Protein AF-A0A2A9N8W6-F1 (afdb_monomer)

Secondary structure (DSSP, 8-state):
--PPPPP---HHHHHHHHHHHHHHHHH-GGG--SHHHHHHHHHTT--SHHHHHHHHHHHHHHHS-HHHHHHHHHHHHHS-TTHHHHHHHHHHH---TTS-HHHHHHHHHHHHHHHHHHHHHHHHHH-

Sequence (127 aa):
MVTLPFYNGSMATCEAFINACQIYMVAKPAEFHDITTKVMWVLSYMQTGMAQQFCDHFLTTTKSDPIKILYKNIYQAFGDPNKQATTILELTTMKQGTKTAEEHVQVFKQAYSMEDQDTKRLWVSMN

pLDDT: mean 83.88, std 12.16, range [48.53, 95.69]

Foldseek 3Di:
DDDDAADQPDPVCVVVLVVVLVVVCVVCVVQDPDPVSSVVVSLVSQCHHPSNVVSVVVCVVVVDDVVLVVVVVCCVVPNDPCLPVVLVVCLVPDDCPPPDPVVSVVVNVVSVVCVVPVVVVNVVSND

Solvent-accessible surface area (backbone atoms only — not comparable to full-atom values): 7468 Å² total; per-residue (Å²): 132,93,72,83,75,73,42,41,61,52,76,94,48,44,66,62,51,54,52,51,53,52,52,51,49,69,77,40,53,91,80,46,88,47,68,64,58,49,50,56,54,57,51,68,35,23,76,35,69,59,24,25,56,50,41,56,50,49,51,58,56,67,69,48,52,67,66,52,52,49,53,52,51,49,42,71,76,72,42,72,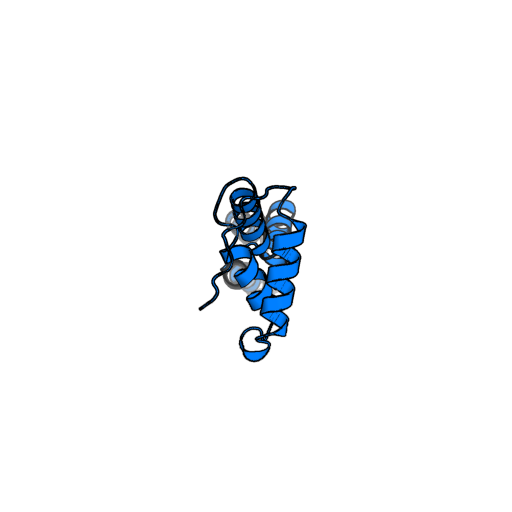93,52,52,63,63,50,52,52,49,53,62,72,67,61,71,59,83,92,51,53,72,67,58,39,53,50,53,54,51,49,60,62,51,52,58,60,55,51,54,50,51,51,50,64,64,72,108

Organism: NCBI:txid703135

Mean predicted aligned error: 12.51 Å

Structure (mmCIF, N/CA/C/O backbone):
data_AF-A0A2A9N8W6-F1
#
_entry.id   AF-A0A2A9N8W6-F1
#
loop_
_atom_site.group_PDB
_atom_site.id
_atom_site.type_symbol
_atom_site.label_atom_id
_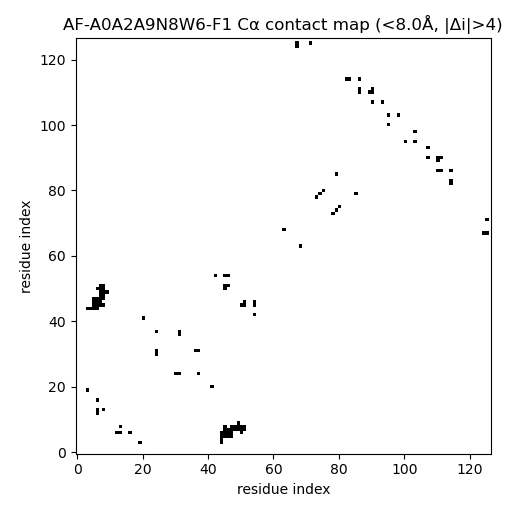atom_site.label_alt_id
_atom_site.label_comp_id
_atom_site.label_asym_id
_atom_site.label_entity_id
_atom_site.label_seq_id
_atom_site.pdbx_PDB_ins_code
_atom_site.Cartn_x
_atom_site.Cartn_y
_atom_site.Cartn_z
_atom_site.occupancy
_atom_site.B_iso_or_equiv
_atom_site.auth_seq_id
_atom_site.auth_comp_id
_atom_site.auth_asym_id
_atom_site.auth_atom_id
_atom_site.pdbx_PDB_model_num
ATOM 1 N N . MET A 1 1 ? 19.887 -11.341 -21.390 1.00 48.81 1 MET A N 1
ATOM 2 C CA . MET A 1 1 ? 18.546 -10.862 -20.991 1.00 48.81 1 MET A CA 1
ATOM 3 C C . MET A 1 1 ? 18.438 -9.406 -21.401 1.00 48.81 1 MET A C 1
ATOM 5 O O . MET A 1 1 ? 19.368 -8.668 -21.113 1.00 48.81 1 MET A O 1
ATOM 9 N N . VAL A 1 2 ? 17.380 -9.003 -22.107 1.00 53.94 2 VAL A N 1
ATOM 10 C CA . VAL A 1 2 ? 17.138 -7.579 -22.391 1.00 53.94 2 VAL A CA 1
ATOM 11 C C . VAL A 1 2 ? 16.521 -6.981 -21.134 1.00 53.94 2 VAL A C 1
ATOM 13 O O . VAL A 1 2 ? 15.390 -7.308 -20.786 1.00 53.94 2 VAL A O 1
ATOM 16 N N . THR A 1 3 ? 17.290 -6.181 -20.406 1.00 66.19 3 THR A N 1
ATOM 17 C CA . THR A 1 3 ? 16.803 -5.426 -19.250 1.00 66.19 3 THR A CA 1
ATOM 18 C C . THR A 1 3 ? 16.337 -4.060 -19.724 1.00 66.19 3 THR A C 1
ATOM 20 O O . THR A 1 3 ? 17.089 -3.360 -20.404 1.00 66.19 3 THR A O 1
ATOM 23 N N . LEU A 1 4 ? 15.108 -3.683 -19.376 1.00 76.62 4 LEU A N 1
ATOM 24 C CA . LEU A 1 4 ? 14.604 -2.337 -19.637 1.00 76.62 4 LEU A CA 1
ATOM 25 C C . LEU A 1 4 ? 15.472 -1.292 -18.916 1.00 76.62 4 LEU A C 1
ATOM 27 O O . LEU A 1 4 ? 15.892 -1.539 -17.781 1.00 76.62 4 LEU A O 1
ATOM 31 N N . PRO A 1 5 ? 15.755 -0.141 -19.548 1.00 81.38 5 PRO A N 1
ATOM 32 C CA . PRO A 1 5 ? 16.448 0.950 -18.881 1.00 81.38 5 PRO A CA 1
ATOM 33 C C . PRO A 1 5 ? 15.576 1.529 -17.762 1.00 81.38 5 PRO A C 1
ATOM 35 O O . PRO A 1 5 ? 14.347 1.539 -17.859 1.00 81.38 5 PRO A O 1
ATOM 38 N N . PHE A 1 6 ? 16.214 2.044 -16.710 1.00 89.75 6 PHE A N 1
ATOM 39 C CA . PHE A 1 6 ? 15.497 2.767 -15.664 1.00 89.75 6 PHE A CA 1
ATOM 40 C C . PHE A 1 6 ? 14.845 4.031 -16.228 1.00 89.75 6 PHE A C 1
ATOM 42 O O . PHE A 1 6 ? 15.457 4.779 -16.995 1.00 89.75 6 PHE A O 1
ATOM 49 N N . TYR A 1 7 ? 13.605 4.279 -15.818 1.00 94.12 7 TYR A N 1
ATOM 50 C CA . TYR A 1 7 ? 12.856 5.470 -16.182 1.00 94.12 7 TYR A CA 1
ATOM 51 C C . TYR A 1 7 ? 13.004 6.524 -15.089 1.00 94.12 7 TYR A C 1
ATOM 53 O O . TYR A 1 7 ? 12.771 6.255 -13.912 1.00 94.12 7 TYR A O 1
ATOM 61 N N . ASN A 1 8 ? 13.397 7.732 -15.484 1.00 93.19 8 ASN A N 1
ATOM 62 C CA . ASN A 1 8 ? 13.647 8.846 -14.569 1.00 93.19 8 ASN A CA 1
ATOM 63 C C . ASN A 1 8 ? 12.490 9.859 -14.497 1.00 93.19 8 ASN A C 1
ATOM 65 O O . ASN A 1 8 ? 12.577 10.843 -13.760 1.00 93.19 8 ASN A O 1
ATOM 69 N N . GLY A 1 9 ? 11.416 9.645 -15.265 1.00 92.00 9 GLY A N 1
ATOM 70 C CA . GLY A 1 9 ? 10.283 10.571 -15.349 1.00 92.00 9 GLY A CA 1
ATOM 71 C C . GLY A 1 9 ? 10.407 11.620 -16.457 1.00 92.00 9 GLY A C 1
ATOM 72 O O . GLY A 1 9 ? 9.655 12.590 -16.455 1.00 92.00 9 GLY A O 1
ATOM 73 N N . SER A 1 10 ? 11.356 11.464 -17.38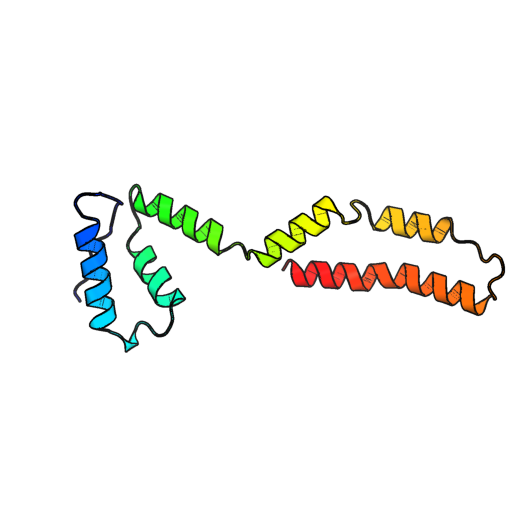6 1.00 93.69 10 SER A N 1
ATOM 74 C CA . SER A 1 10 ? 11.509 12.370 -18.526 1.00 93.69 10 SER A CA 1
ATOM 75 C C . SER A 1 10 ? 10.349 12.246 -19.515 1.00 93.69 10 SER A C 1
ATOM 77 O O . SER A 1 10 ? 10.067 11.170 -20.041 1.00 93.69 10 SER A O 1
ATOM 79 N N . MET A 1 11 ? 9.736 13.381 -19.856 1.00 94.12 11 MET A N 1
ATOM 80 C CA . MET A 1 11 ? 8.666 13.452 -20.855 1.00 94.12 11 MET A CA 1
ATOM 81 C C . MET A 1 11 ? 9.102 12.901 -22.222 1.00 94.12 11 MET A C 1
ATOM 83 O O . MET A 1 11 ? 8.319 12.223 -22.881 1.00 94.12 11 MET A O 1
ATOM 87 N N . ALA A 1 12 ? 10.358 13.129 -22.620 1.00 95.12 12 ALA A N 1
ATOM 88 C CA . ALA A 1 12 ? 10.883 12.700 -23.918 1.00 95.12 12 ALA A CA 1
ATOM 89 C C . ALA A 1 12 ? 10.966 11.170 -24.072 1.00 95.12 12 ALA A C 1
ATOM 91 O O . ALA A 1 12 ? 10.972 10.668 -25.191 1.00 95.12 12 ALA A O 1
ATOM 92 N N . THR A 1 13 ? 11.041 10.425 -22.965 1.00 92.56 13 THR A N 1
ATOM 93 C CA . THR A 1 13 ? 11.164 8.958 -22.973 1.00 92.56 13 THR A CA 1
ATOM 94 C C . THR A 1 13 ? 9.928 8.245 -22.426 1.00 92.56 13 THR A C 1
ATOM 96 O O . THR A 1 13 ? 9.900 7.016 -22.417 1.00 92.56 13 THR A O 1
ATOM 99 N N . CYS A 1 14 ? 8.898 8.989 -22.008 1.00 92.62 14 CYS A N 1
ATOM 100 C CA . CYS A 1 14 ? 7.692 8.455 -21.372 1.00 92.62 14 CYS A CA 1
ATOM 101 C C . CYS A 1 14 ? 6.968 7.426 -22.254 1.00 92.62 14 CYS A C 1
ATOM 103 O O . CYS A 1 14 ? 6.732 6.295 -21.832 1.00 92.62 14 CYS A O 1
ATOM 105 N N . GLU A 1 15 ? 6.676 7.782 -23.505 1.00 95.19 15 GLU A N 1
ATOM 106 C CA . GLU A 1 15 ? 5.964 6.896 -24.434 1.00 95.19 15 GLU A CA 1
ATOM 107 C C . GLU A 1 15 ? 6.792 5.653 -24.785 1.00 95.19 15 GLU A C 1
ATOM 109 O O . GLU A 1 15 ? 6.284 4.532 -24.771 1.00 95.19 15 GLU A O 1
ATOM 114 N N . ALA A 1 16 ? 8.097 5.830 -25.014 1.00 94.12 16 ALA A N 1
ATOM 115 C CA . ALA A 1 16 ? 9.011 4.722 -25.273 1.00 94.12 16 ALA A CA 1
ATOM 116 C C . ALA A 1 16 ? 9.067 3.739 -24.092 1.00 94.12 16 ALA A C 1
ATOM 118 O O . ALA A 1 16 ? 9.058 2.526 -24.302 1.00 94.12 16 ALA A O 1
ATOM 119 N N . PHE A 1 17 ? 9.078 4.248 -22.858 1.00 94.44 17 PHE A N 1
ATOM 120 C CA . PHE A 1 17 ? 9.029 3.429 -21.650 1.00 94.44 17 PHE A CA 1
ATOM 121 C C . PHE A 1 17 ? 7.718 2.637 -21.551 1.00 94.44 17 PHE A C 1
ATOM 123 O O . PHE A 1 17 ? 7.760 1.418 -21.383 1.00 94.44 17 PHE A O 1
ATOM 130 N N . ILE A 1 18 ? 6.565 3.293 -21.735 1.00 95.00 18 ILE A N 1
ATOM 131 C CA . ILE A 1 18 ? 5.243 2.641 -21.690 1.00 95.00 18 ILE A CA 1
ATOM 132 C C . ILE A 1 18 ? 5.148 1.523 -22.735 1.00 95.00 18 ILE A C 1
ATOM 134 O O . ILE A 1 18 ? 4.774 0.395 -22.403 1.00 95.00 18 ILE A O 1
ATOM 138 N N . ASN A 1 19 ? 5.541 1.809 -23.978 1.00 95.69 19 ASN A N 1
ATOM 139 C CA . ASN A 1 19 ? 5.506 0.835 -25.067 1.00 95.69 19 ASN A CA 1
ATOM 140 C C . ASN A 1 19 ? 6.407 -0.369 -24.768 1.00 95.69 19 ASN A C 1
ATOM 142 O O . ASN A 1 19 ? 6.017 -1.517 -24.985 1.00 95.69 19 ASN A O 1
ATOM 146 N N . ALA A 1 20 ? 7.596 -0.129 -24.214 1.00 94.69 20 ALA A N 1
ATOM 147 C CA . ALA A 1 20 ? 8.523 -1.195 -23.871 1.00 94.69 20 ALA A CA 1
ATOM 148 C C . ALA A 1 20 ? 7.994 -2.080 -22.720 1.00 94.69 20 ALA A C 1
ATOM 150 O O . ALA A 1 20 ? 8.116 -3.306 -22.790 1.00 94.69 20 ALA A O 1
ATOM 151 N N . CYS A 1 21 ? 7.331 -1.498 -21.711 1.00 94.31 21 CYS A N 1
ATOM 152 C CA . CYS A 1 21 ? 6.634 -2.261 -20.670 1.00 94.31 21 CYS A CA 1
ATOM 153 C C . CYS A 1 21 ? 5.521 -3.146 -21.254 1.00 94.31 21 CYS A C 1
ATOM 155 O O . CYS A 1 21 ? 5.441 -4.328 -20.921 1.00 94.31 21 CYS A O 1
ATOM 157 N N . GLN A 1 22 ? 4.687 -2.602 -22.146 1.00 94.44 22 GLN A N 1
ATOM 158 C CA . GLN A 1 22 ? 3.600 -3.352 -22.786 1.00 94.44 22 GLN A CA 1
ATOM 159 C C . GLN A 1 22 ? 4.128 -4.524 -23.618 1.00 94.44 22 GLN A C 1
ATOM 161 O O . GLN A 1 22 ? 3.651 -5.649 -23.461 1.00 94.44 22 GLN A O 1
ATOM 166 N N . ILE A 1 23 ? 5.147 -4.285 -24.451 1.00 94.75 23 ILE A N 1
ATOM 167 C CA . ILE A 1 23 ? 5.784 -5.331 -25.262 1.00 94.75 23 ILE A CA 1
ATOM 168 C C . ILE A 1 23 ? 6.324 -6.446 -24.365 1.00 94.75 23 ILE A C 1
ATOM 170 O O . ILE A 1 23 ? 6.096 -7.620 -24.650 1.00 94.75 23 ILE A O 1
ATOM 174 N N . TYR A 1 24 ? 6.996 -6.101 -23.262 1.00 94.19 24 TYR A N 1
ATOM 175 C CA . TYR A 1 24 ? 7.539 -7.098 -22.340 1.00 94.19 24 TYR A CA 1
ATOM 176 C C . TYR A 1 24 ? 6.434 -7.958 -21.710 1.00 94.19 24 TYR A C 1
ATOM 178 O O . TYR A 1 24 ? 6.543 -9.185 -21.686 1.00 94.19 24 TYR A O 1
ATOM 186 N N . MET A 1 25 ? 5.345 -7.338 -21.245 1.00 93.69 25 MET A N 1
ATOM 187 C CA . MET A 1 25 ? 4.224 -8.066 -20.640 1.00 93.69 25 MET A CA 1
ATOM 188 C C . MET A 1 25 ? 3.526 -9.002 -21.633 1.00 93.69 25 MET A C 1
ATOM 190 O O . MET A 1 25 ? 3.144 -10.110 -21.260 1.00 93.69 25 MET A O 1
ATOM 194 N N . VAL A 1 26 ? 3.392 -8.588 -22.898 1.00 94.00 26 VAL A N 1
ATOM 195 C CA . VAL A 1 26 ? 2.842 -9.432 -23.972 1.00 94.00 26 VAL A CA 1
ATOM 196 C C . VAL A 1 26 ? 3.796 -10.569 -24.333 1.00 94.00 26 VAL A C 1
ATOM 198 O O . VAL A 1 26 ? 3.348 -11.686 -24.574 1.00 94.00 26 VAL A O 1
ATOM 201 N N . ALA A 1 27 ? 5.106 -10.314 -24.347 1.00 94.38 27 ALA A N 1
ATOM 202 C CA . ALA A 1 27 ? 6.110 -11.330 -24.650 1.00 94.38 27 ALA A CA 1
ATOM 203 C C . ALA A 1 27 ? 6.215 -12.407 -23.559 1.00 94.38 27 ALA A C 1
ATOM 205 O O . ALA A 1 27 ? 6.665 -13.520 -23.836 1.00 94.38 27 ALA A O 1
ATOM 206 N N . LYS A 1 28 ? 5.819 -12.087 -22.320 1.00 93.06 28 LYS A N 1
ATOM 207 C CA . LYS A 1 28 ? 5.988 -12.961 -21.155 1.00 93.06 28 LYS A CA 1
ATOM 208 C C . LYS A 1 28 ? 4.739 -13.057 -20.272 1.00 93.06 28 LYS A C 1
ATOM 210 O O . LYS A 1 28 ? 4.809 -12.774 -19.077 1.00 93.06 28 LYS A O 1
ATOM 215 N N . PRO A 1 29 ? 3.597 -13.522 -20.801 1.00 92.19 29 PRO A N 1
ATOM 216 C CA . PRO A 1 29 ? 2.340 -13.546 -20.050 1.00 92.19 29 PRO A CA 1
ATOM 217 C C . PRO A 1 29 ? 2.414 -14.424 -18.790 1.00 92.19 29 PRO A C 1
ATOM 219 O O . PRO A 1 29 ? 1.789 -14.103 -17.784 1.00 92.19 29 PRO A O 1
ATOM 222 N N . ALA A 1 30 ? 3.230 -15.483 -18.815 1.00 93.94 30 ALA A N 1
ATOM 223 C CA . ALA A 1 30 ? 3.450 -16.373 -17.675 1.00 93.94 30 ALA A CA 1
ATOM 224 C C . ALA A 1 30 ? 4.213 -15.722 -16.501 1.00 93.94 30 ALA A C 1
ATOM 226 O O . ALA A 1 30 ? 4.248 -16.297 -15.423 1.00 93.94 30 ALA A O 1
ATOM 227 N N . GLU A 1 31 ? 4.834 -14.547 -16.668 1.00 91.94 31 GLU A N 1
ATOM 228 C CA . GLU A 1 31 ? 5.448 -13.804 -15.552 1.00 91.94 31 GLU A CA 1
ATOM 229 C C . GLU A 1 31 ? 4.428 -12.874 -14.851 1.00 91.94 31 GLU A C 1
ATOM 231 O O . GLU A 1 31 ? 4.694 -12.388 -13.754 1.00 91.94 31 GLU A O 1
ATOM 236 N N . PHE A 1 32 ? 3.240 -12.645 -15.435 1.00 92.56 32 PHE A N 1
ATOM 237 C CA . PHE A 1 32 ? 2.309 -11.583 -15.024 1.00 92.56 32 PHE A CA 1
ATOM 238 C C . PHE A 1 32 ? 0.865 -12.072 -14.831 1.00 92.56 32 PHE A C 1
ATOM 240 O O . PHE A 1 32 ? -0.041 -11.717 -15.592 1.00 92.56 32 PHE A O 1
ATOM 247 N N . HIS A 1 33 ? 0.646 -12.857 -13.777 1.00 89.75 33 HIS A N 1
ATOM 248 C CA . HIS A 1 33 ? -0.644 -13.496 -13.483 1.00 89.75 33 HIS A CA 1
ATOM 249 C C . HIS A 1 33 ? -1.723 -12.538 -12.957 1.00 89.75 33 HIS A C 1
ATOM 251 O O . HIS A 1 33 ? -2.909 -12.772 -13.179 1.00 89.75 33 HIS A O 1
ATOM 257 N N . ASP A 1 34 ? -1.331 -11.454 -12.288 1.00 90.50 34 ASP A N 1
ATOM 258 C CA . ASP A 1 34 ? -2.256 -10.510 -11.665 1.00 90.50 34 ASP A CA 1
ATOM 259 C C . ASP A 1 34 ? -1.836 -9.046 -11.882 1.00 90.50 34 ASP A C 1
ATOM 261 O O . ASP A 1 34 ? -0.719 -8.732 -12.309 1.00 90.50 34 ASP A O 1
ATOM 265 N N . ILE A 1 35 ? -2.775 -8.136 -11.620 1.00 89.31 35 ILE A N 1
ATOM 266 C CA . ILE A 1 35 ? -2.597 -6.695 -11.835 1.00 89.31 35 ILE A CA 1
ATOM 267 C C . ILE A 1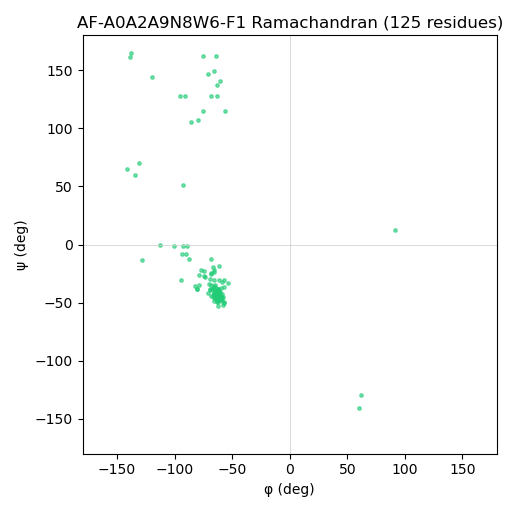 35 ? -1.545 -6.119 -10.881 1.00 89.31 35 ILE A C 1
ATOM 269 O O . ILE A 1 35 ? -0.749 -5.283 -11.303 1.00 89.31 35 ILE A O 1
ATOM 273 N N . THR A 1 36 ? -1.491 -6.578 -9.631 1.00 87.38 36 THR A N 1
ATOM 274 C CA . THR A 1 36 ? -0.519 -6.102 -8.640 1.00 87.38 36 THR A CA 1
ATOM 275 C C . THR A 1 36 ? 0.900 -6.434 -9.084 1.00 87.38 36 THR A C 1
ATOM 277 O O . THR A 1 36 ? 1.758 -5.556 -9.072 1.00 87.38 36 THR A O 1
ATOM 280 N N . THR A 1 37 ? 1.141 -7.653 -9.569 1.00 90.00 37 THR A N 1
ATOM 281 C CA . THR A 1 37 ? 2.442 -8.069 -10.112 1.00 90.00 37 THR A CA 1
ATOM 282 C C . THR A 1 37 ? 2.863 -7.191 -11.294 1.00 90.00 37 THR A C 1
ATOM 284 O O . THR A 1 37 ? 4.007 -6.741 -11.349 1.00 90.00 37 THR A O 1
ATOM 287 N N . LYS A 1 38 ? 1.935 -6.860 -12.204 1.00 92.44 38 LYS A N 1
ATOM 288 C CA . LYS A 1 38 ? 2.202 -5.934 -13.323 1.00 92.44 38 LYS A CA 1
ATOM 289 C C . LYS A 1 38 ? 2.575 -4.535 -12.835 1.00 92.44 38 LYS A C 1
ATOM 291 O O . LYS A 1 38 ? 3.562 -3.972 -13.303 1.00 92.44 38 LYS A O 1
ATOM 296 N N . VAL A 1 39 ? 1.807 -3.990 -11.892 1.00 91.75 39 VAL A N 1
ATOM 297 C CA . VAL A 1 39 ? 2.034 -2.653 -11.325 1.00 91.75 39 VAL A CA 1
ATOM 298 C C . VAL A 1 39 ? 3.382 -2.597 -10.610 1.00 91.75 39 VAL A C 1
ATOM 300 O O . VAL A 1 39 ? 4.216 -1.763 -10.950 1.00 91.75 39 VAL A O 1
ATOM 303 N N . MET A 1 40 ? 3.642 -3.520 -9.681 1.00 91.94 40 MET A N 1
ATOM 304 C CA . MET A 1 40 ? 4.890 -3.562 -8.912 1.00 91.94 40 MET A CA 1
ATOM 305 C C . MET A 1 40 ? 6.115 -3.728 -9.811 1.00 91.94 40 MET A C 1
ATOM 307 O O . MET A 1 40 ? 7.152 -3.109 -9.571 1.00 91.94 40 MET A O 1
ATOM 311 N N . TRP A 1 41 ? 5.993 -4.516 -10.878 1.00 94.56 41 TRP A N 1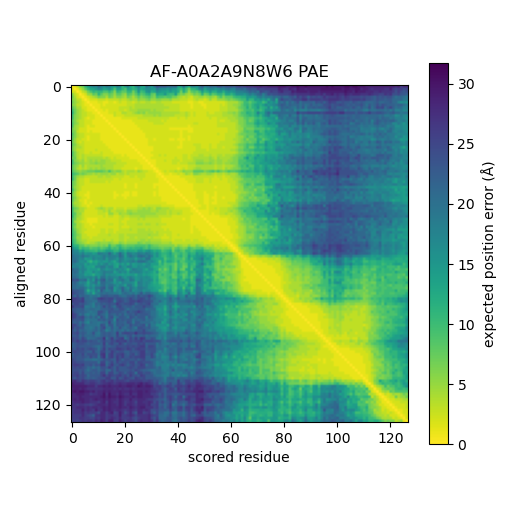
ATOM 312 C CA . TRP A 1 41 ? 7.072 -4.694 -11.836 1.00 94.56 41 TRP A CA 1
ATOM 313 C C . TRP A 1 41 ? 7.390 -3.406 -12.608 1.00 94.56 41 TRP A C 1
ATOM 315 O O . TRP A 1 41 ? 8.560 -3.048 -12.703 1.00 94.56 41 TRP A O 1
ATOM 325 N N . VAL A 1 42 ? 6.392 -2.653 -13.090 1.00 94.62 42 VAL A N 1
ATOM 326 C CA . VAL A 1 42 ? 6.634 -1.349 -13.750 1.00 94.62 42 VAL A CA 1
ATOM 327 C C . VAL A 1 42 ? 7.286 -0.359 -12.785 1.00 94.62 42 VAL A C 1
ATOM 329 O O . VAL A 1 42 ? 8.279 0.282 -13.137 1.00 94.62 42 VAL A O 1
ATOM 332 N N . LEU A 1 43 ? 6.775 -0.282 -11.552 1.00 93.38 43 LEU A N 1
ATOM 333 C CA . LEU A 1 43 ? 7.325 0.577 -10.502 1.00 93.38 43 LEU A CA 1
ATOM 334 C C . LEU A 1 43 ? 8.796 0.244 -10.204 1.00 93.38 43 LEU A C 1
ATOM 336 O O . LEU A 1 43 ? 9.593 1.143 -9.952 1.00 93.38 43 LEU A O 1
ATOM 340 N N . SER A 1 44 ? 9.204 -1.023 -10.333 1.00 93.38 44 SER A N 1
ATOM 341 C CA . SER A 1 44 ? 10.599 -1.426 -10.119 1.00 93.38 44 SER A CA 1
ATOM 342 C C . SER A 1 44 ? 11.604 -0.776 -11.081 1.00 93.38 44 SER A C 1
ATOM 344 O O . SER A 1 44 ? 12.786 -0.732 -10.758 1.00 93.38 44 SER A O 1
ATOM 346 N N . TYR A 1 45 ? 11.169 -0.231 -12.223 1.00 94.00 45 TYR A N 1
ATOM 347 C CA . TYR A 1 45 ? 12.037 0.494 -13.162 1.00 94.00 45 TYR A CA 1
ATOM 348 C C . TYR A 1 45 ? 12.064 2.012 -12.932 1.00 94.00 45 TYR A C 1
ATOM 350 O O . TYR A 1 45 ? 12.879 2.712 -13.533 1.00 94.00 45 TYR A O 1
ATOM 358 N N . MET A 1 46 ? 11.210 2.533 -12.053 1.00 94.88 46 MET A N 1
ATOM 359 C CA . MET A 1 46 ? 11.047 3.960 -11.763 1.00 94.88 46 MET A CA 1
ATOM 360 C C . MET A 1 46 ? 11.925 4.397 -10.578 1.00 94.88 46 MET A C 1
ATOM 362 O O . MET A 1 46 ? 11.446 4.986 -9.618 1.00 94.88 46 MET A O 1
ATOM 366 N N . GLN A 1 47 ? 13.220 4.075 -10.617 1.00 87.00 47 GLN A N 1
ATOM 367 C CA . GLN A 1 47 ? 14.114 4.185 -9.449 1.00 87.00 47 GLN A CA 1
ATOM 368 C C . GLN A 1 47 ? 14.869 5.515 -9.328 1.00 87.00 47 GLN A C 1
ATOM 370 O O . GLN A 1 47 ? 15.656 5.679 -8.402 1.00 87.00 47 GLN A O 1
ATOM 375 N N . THR A 1 48 ? 14.700 6.451 -10.266 1.00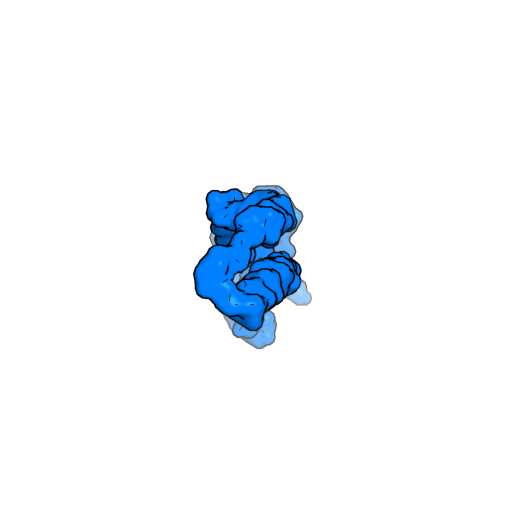 91.00 48 THR A N 1
ATOM 376 C CA . THR A 1 48 ? 15.468 7.708 -10.269 1.00 91.00 48 THR A CA 1
ATOM 377 C C . THR A 1 48 ? 14.603 8.916 -10.620 1.00 91.00 48 THR A C 1
ATOM 379 O O . THR A 1 48 ? 13.526 8.784 -11.205 1.00 91.00 48 THR A O 1
ATOM 382 N N . GLY A 1 49 ? 15.086 10.114 -10.283 1.00 93.06 49 GLY A N 1
ATOM 383 C CA . GLY A 1 49 ? 14.479 11.378 -10.702 1.00 93.06 49 GLY A CA 1
ATOM 384 C C . GLY A 1 49 ? 13.033 11.558 -10.230 1.00 93.06 49 GLY A C 1
ATOM 385 O O . GLY A 1 49 ? 12.673 11.197 -9.110 1.00 93.06 49 GLY A O 1
ATOM 386 N N . MET A 1 50 ? 12.195 12.120 -11.102 1.00 93.06 50 MET A N 1
ATOM 387 C CA . MET A 1 50 ? 10.777 12.370 -10.813 1.00 93.06 50 MET A CA 1
ATOM 388 C C . MET A 1 50 ? 9.968 11.073 -10.728 1.00 93.06 50 MET A C 1
ATOM 390 O O . MET A 1 50 ? 8.995 10.992 -9.980 1.00 93.06 50 MET A O 1
ATOM 394 N N . ALA A 1 51 ? 10.385 10.042 -11.465 1.00 94.19 51 ALA A N 1
ATOM 395 C CA . ALA A 1 51 ? 9.732 8.741 -11.434 1.00 94.19 51 ALA A CA 1
ATOM 396 C C . ALA A 1 51 ? 9.859 8.059 -10.063 1.00 94.19 51 ALA A C 1
ATOM 398 O O . ALA A 1 51 ? 8.898 7.440 -9.613 1.00 94.19 51 ALA A O 1
ATOM 399 N N . GLN A 1 52 ? 10.986 8.240 -9.367 1.00 93.81 52 GLN A N 1
ATOM 400 C CA . GLN A 1 52 ? 11.157 7.727 -8.006 1.00 93.81 52 GLN A CA 1
ATOM 401 C C . GLN A 1 52 ? 10.192 8.385 -7.020 1.00 93.81 52 GLN A C 1
ATOM 403 O O . GLN A 1 52 ? 9.506 7.688 -6.281 1.00 93.81 52 GLN A O 1
ATOM 408 N N . GLN A 1 53 ? 10.068 9.714 -7.063 1.00 93.06 53 GLN A N 1
ATOM 409 C CA . GLN A 1 53 ? 9.136 10.439 -6.191 1.00 93.06 53 GLN A CA 1
ATOM 410 C C . GLN A 1 53 ? 7.685 10.009 -6.436 1.00 93.06 53 GLN A C 1
ATOM 412 O O . GLN A 1 53 ? 6.918 9.831 -5.491 1.00 93.06 53 GLN A O 1
ATOM 417 N N . PHE A 1 54 ? 7.318 9.792 -7.704 1.00 92.94 54 PHE A N 1
ATOM 418 C CA . PHE A 1 54 ? 6.023 9.218 -8.061 1.00 92.94 54 PHE A CA 1
ATOM 419 C C . PHE A 1 54 ? 5.845 7.813 -7.470 1.00 92.94 54 PHE A C 1
ATOM 421 O O . PHE A 1 54 ? 4.798 7.529 -6.896 1.00 92.94 54 PHE A O 1
ATOM 428 N N . CYS A 1 55 ? 6.862 6.952 -7.573 1.00 91.38 55 CYS A N 1
ATOM 429 C CA . CYS A 1 55 ? 6.866 5.609 -6.989 1.00 91.38 55 CYS A CA 1
ATOM 430 C C . CYS A 1 55 ? 6.640 5.635 -5.475 1.00 91.38 55 CYS A C 1
ATOM 432 O O . CYS A 1 55 ? 5.761 4.939 -4.967 1.00 91.38 55 CYS A O 1
ATOM 434 N N . ASP A 1 56 ? 7.408 6.456 -4.763 1.00 89.25 56 ASP A N 1
ATOM 435 C CA . ASP A 1 56 ? 7.333 6.581 -3.309 1.00 89.25 56 ASP A CA 1
ATOM 436 C C . ASP A 1 56 ? 5.949 7.078 -2.877 1.00 89.25 56 ASP A C 1
ATOM 438 O O . ASP A 1 56 ? 5.324 6.516 -1.971 1.00 89.25 56 ASP A O 1
ATOM 442 N N . HIS A 1 57 ? 5.417 8.088 -3.569 1.00 88.44 57 HIS A N 1
ATOM 443 C CA . HIS A 1 57 ? 4.065 8.574 -3.321 1.00 88.44 57 HIS A CA 1
ATOM 444 C C . HIS A 1 57 ? 3.013 7.494 -3.597 1.00 88.44 57 HIS A C 1
ATOM 446 O O . HIS A 1 57 ? 2.194 7.196 -2.733 1.00 88.44 57 HIS A O 1
ATOM 452 N N . PHE A 1 58 ? 3.077 6.837 -4.755 1.00 87.88 58 PHE A N 1
ATOM 453 C CA . PHE A 1 58 ? 2.134 5.788 -5.125 1.00 87.88 58 PHE A CA 1
ATOM 454 C C . PHE A 1 58 ? 2.119 4.664 -4.085 1.00 87.88 58 PHE A C 1
ATOM 456 O O . PHE A 1 58 ? 1.059 4.315 -3.575 1.00 87.88 58 PHE A O 1
ATOM 463 N N . LEU A 1 59 ? 3.293 4.156 -3.697 1.00 85.50 59 LEU A N 1
ATOM 464 C CA . LEU A 1 59 ? 3.407 3.082 -2.713 1.00 85.50 59 LEU A CA 1
ATOM 465 C C . LEU A 1 59 ? 2.935 3.503 -1.319 1.00 85.50 59 LEU A C 1
ATOM 467 O O . LEU A 1 59 ? 2.369 2.678 -0.607 1.00 85.50 59 LEU A O 1
ATOM 471 N N . THR A 1 60 ? 3.154 4.749 -0.893 1.00 80.94 60 THR A N 1
ATOM 472 C CA . THR A 1 60 ? 2.652 5.225 0.410 1.00 80.94 60 THR A CA 1
ATOM 473 C C . THR A 1 60 ? 1.130 5.354 0.425 1.00 80.94 60 THR A C 1
ATOM 475 O O . THR A 1 60 ? 0.491 4.956 1.404 1.00 80.94 60 THR A O 1
ATOM 478 N N . THR A 1 61 ? 0.534 5.820 -0.673 1.00 75.56 61 THR A N 1
ATOM 479 C CA . THR A 1 61 ? -0.922 5.893 -0.819 1.00 75.56 61 THR A CA 1
ATOM 480 C C . THR A 1 61 ? -1.550 4.502 -0.907 1.00 75.56 61 THR A C 1
ATOM 482 O O . THR A 1 61 ? -2.534 4.246 -0.222 1.00 75.56 61 THR A O 1
ATOM 485 N N . THR A 1 62 ? -0.975 3.574 -1.681 1.00 71.44 62 THR A N 1
ATOM 486 C CA . THR A 1 62 ? -1.552 2.229 -1.870 1.00 71.44 62 THR A CA 1
ATOM 487 C C . THR A 1 62 ? -1.298 1.273 -0.710 1.00 71.44 62 THR A C 1
ATOM 489 O O . THR A 1 62 ? -2.084 0.353 -0.509 1.00 71.44 62 THR A O 1
ATOM 492 N N . LYS A 1 63 ? -0.218 1.453 0.066 1.00 69.62 63 LYS A N 1
ATOM 493 C CA . LYS A 1 63 ? 0.015 0.677 1.302 1.00 69.62 63 LYS A CA 1
ATOM 494 C C . LYS A 1 63 ? -1.021 0.977 2.378 1.00 69.62 63 LYS A C 1
ATOM 496 O O . LYS A 1 63 ? -1.204 0.170 3.287 1.00 69.62 63 LYS A O 1
ATOM 501 N N . SER A 1 64 ? -1.669 2.133 2.299 1.00 66.75 64 SER A N 1
ATOM 502 C CA . SER A 1 64 ? -2.702 2.495 3.249 1.00 66.75 64 SER A CA 1
ATOM 503 C C . SER A 1 64 ? -4.031 1.921 2.778 1.00 66.75 64 SER A C 1
ATOM 505 O O . SER A 1 64 ? -4.620 2.428 1.829 1.00 66.75 64 SER A O 1
ATOM 507 N N . ASP A 1 65 ? -4.497 0.857 3.434 1.00 75.12 65 ASP A N 1
ATOM 508 C CA . ASP A 1 65 ? -5.820 0.287 3.180 1.00 75.12 65 ASP A CA 1
ATOM 509 C C . ASP A 1 65 ? -6.889 1.388 3.372 1.00 75.12 65 ASP A C 1
ATOM 511 O O . ASP A 1 65 ? -7.048 1.895 4.493 1.00 75.12 65 ASP A O 1
ATOM 515 N N . PRO A 1 66 ? -7.614 1.790 2.306 1.00 72.25 66 PRO A N 1
ATOM 516 C CA . PRO A 1 66 ? -8.610 2.853 2.390 1.00 72.25 66 PRO A CA 1
ATOM 517 C C . PRO A 1 66 ? -9.695 2.569 3.433 1.00 72.25 66 PRO A C 1
ATOM 519 O O . PRO A 1 66 ? -10.198 3.499 4.063 1.00 72.25 66 PRO A O 1
ATOM 522 N N . ILE A 1 67 ? -10.021 1.293 3.664 1.00 73.62 67 ILE A N 1
ATOM 523 C CA . ILE A 1 67 ? -10.979 0.875 4.689 1.00 73.62 67 ILE A CA 1
ATOM 524 C C . ILE A 1 67 ? -10.390 1.068 6.089 1.00 73.62 67 ILE A C 1
ATOM 526 O O . ILE A 1 67 ? -11.074 1.607 6.960 1.00 73.62 67 ILE A O 1
ATOM 530 N N . LYS A 1 68 ? -9.109 0.737 6.308 1.00 76.38 68 LYS A N 1
ATOM 531 C CA . LYS A 1 68 ? -8.435 1.012 7.592 1.00 76.38 68 LYS A CA 1
ATOM 532 C C . LYS A 1 68 ? -8.362 2.511 7.887 1.00 76.38 68 LYS A C 1
ATOM 534 O O . LYS A 1 68 ? -8.611 2.919 9.023 1.00 76.38 68 LYS A O 1
ATOM 539 N N . ILE A 1 69 ? -8.066 3.342 6.882 1.00 79.38 69 ILE A N 1
ATOM 540 C CA . ILE A 1 69 ? -8.094 4.806 7.038 1.00 79.38 69 ILE A CA 1
ATOM 541 C C . ILE A 1 69 ? -9.503 5.272 7.413 1.00 79.38 69 ILE A C 1
ATOM 543 O O . ILE A 1 69 ? -9.657 6.052 8.352 1.00 79.38 69 ILE A O 1
ATOM 547 N N . LEU A 1 70 ? -10.531 4.790 6.710 1.00 79.25 70 LEU A N 1
ATOM 548 C CA . LEU A 1 70 ? -11.913 5.167 6.981 1.00 79.25 70 LEU A CA 1
ATOM 549 C C . LEU A 1 70 ? -12.331 4.793 8.409 1.00 79.25 70 LEU A C 1
ATOM 551 O O . LEU A 1 70 ? -12.871 5.639 9.115 1.00 79.25 70 LEU A O 1
ATOM 555 N N . TYR A 1 71 ? -12.032 3.574 8.866 1.00 81.94 71 TYR A N 1
ATOM 556 C CA . TYR A 1 71 ? -12.333 3.148 10.236 1.00 81.94 71 TYR A CA 1
ATOM 557 C C . TYR A 1 71 ? -11.619 3.998 11.280 1.00 81.94 71 TYR A C 1
ATOM 559 O O . TYR A 1 71 ? -12.250 4.440 12.241 1.00 81.94 71 TYR A O 1
ATOM 567 N N . LYS A 1 72 ? -10.333 4.300 11.068 1.00 81.06 72 LYS A N 1
ATOM 568 C CA . LYS A 1 72 ? -9.585 5.200 11.949 1.00 81.06 72 LYS A CA 1
ATOM 569 C C . LYS A 1 72 ? -10.236 6.583 12.014 1.00 81.06 72 LYS A C 1
ATOM 571 O O . LYS A 1 72 ? -10.425 7.108 13.107 1.00 81.06 72 LYS A O 1
ATOM 576 N N . ASN A 1 73 ? -10.609 7.150 10.869 1.00 80.56 73 ASN A N 1
ATOM 577 C CA . ASN A 1 73 ? -11.230 8.472 10.801 1.00 80.56 73 ASN A CA 1
ATOM 578 C C . ASN A 1 73 ? -12.614 8.492 11.467 1.00 80.56 73 ASN A C 1
ATOM 580 O O . ASN A 1 73 ? -12.914 9.423 12.208 1.00 80.56 73 ASN A O 1
ATOM 584 N N . ILE A 1 74 ? -13.439 7.459 11.255 1.00 83.50 74 ILE A N 1
ATOM 585 C CA . ILE A 1 74 ? -14.746 7.312 11.915 1.00 83.50 74 ILE A CA 1
ATOM 586 C C . ILE A 1 74 ? -14.564 7.235 13.433 1.00 83.50 74 ILE A C 1
ATOM 588 O O . ILE A 1 74 ? -15.241 7.955 14.162 1.00 83.50 74 ILE A O 1
ATOM 592 N N . TYR A 1 75 ? -13.628 6.413 13.917 1.00 82.31 75 TYR A N 1
ATOM 593 C CA . TYR A 1 75 ? -13.360 6.298 15.350 1.00 82.31 75 TYR A CA 1
ATOM 594 C C . TYR A 1 75 ? -12.838 7.612 15.948 1.00 82.31 75 TYR A C 1
ATOM 596 O O . TYR A 1 75 ? -13.240 7.991 17.038 1.00 82.31 75 TYR A O 1
ATOM 604 N N . GLN A 1 76 ? -11.983 8.350 15.240 1.00 80.44 76 GLN A N 1
ATOM 605 C CA . GLN A 1 76 ? -11.495 9.649 15.716 1.00 80.44 76 GLN A CA 1
ATOM 606 C C . GLN A 1 76 ? -12.580 10.733 15.740 1.00 80.44 76 GLN A C 1
ATOM 608 O O . GLN A 1 76 ? -12.552 11.593 16.616 1.00 80.44 76 GLN A O 1
ATOM 613 N N . ALA A 1 77 ? -13.508 10.719 14.781 1.00 85.50 77 ALA A N 1
ATOM 614 C CA . ALA A 1 77 ? -14.563 11.724 14.682 1.00 85.50 77 ALA A CA 1
ATOM 615 C C . ALA A 1 77 ? -15.753 11.444 15.612 1.00 85.50 77 ALA A C 1
ATOM 617 O O . ALA A 1 77 ? -16.366 12.382 16.117 1.00 85.50 77 ALA A O 1
ATOM 618 N N . PHE A 1 78 ? -16.092 10.168 15.810 1.00 87.38 78 PHE A N 1
ATOM 619 C CA . PHE A 1 78 ? -17.333 9.753 16.472 1.00 87.38 78 PHE A CA 1
ATOM 620 C C . PHE A 1 78 ? -17.134 8.760 17.620 1.00 87.38 78 PHE A C 1
ATOM 622 O O . PHE A 1 78 ? -18.075 8.500 18.365 1.00 87.38 78 PHE A O 1
ATOM 629 N N . GLY A 1 79 ? -15.951 8.160 17.740 1.00 83.62 79 GLY A N 1
ATOM 630 C CA . GLY A 1 79 ? -15.628 7.247 18.829 1.00 83.62 79 GLY A CA 1
ATOM 631 C C . GLY A 1 79 ? -15.381 7.992 20.133 1.00 83.62 79 GLY A C 1
ATOM 632 O O . GLY A 1 79 ? -15.136 9.197 20.158 1.00 83.62 79 GLY A O 1
ATOM 633 N N . ASP A 1 80 ? -15.442 7.252 21.233 1.00 83.06 80 ASP A N 1
ATOM 634 C CA . ASP A 1 80 ? -15.166 7.804 22.549 1.00 83.06 80 ASP A CA 1
ATOM 635 C C . ASP A 1 80 ? -13.648 8.016 22.736 1.00 83.06 80 ASP A C 1
ATOM 637 O O . ASP A 1 80 ? -12.891 7.033 22.758 1.00 83.06 80 ASP A O 1
ATOM 641 N N . PRO A 1 81 ? -13.172 9.269 22.880 1.00 75.62 81 PRO A N 1
ATOM 642 C CA . PRO A 1 81 ? -11.752 9.560 23.052 1.00 75.62 81 PRO A CA 1
ATOM 643 C C . PRO A 1 81 ? -11.190 9.043 24.385 1.00 75.62 81 PRO A C 1
ATOM 645 O O . PRO A 1 81 ? -9.975 8.892 24.503 1.00 75.62 81 PRO A O 1
ATOM 648 N N . ASN A 1 82 ? -12.038 8.760 25.382 1.00 81.38 82 ASN A N 1
ATOM 649 C CA . ASN A 1 82 ? -11.632 8.188 26.663 1.00 81.38 82 ASN A CA 1
ATOM 650 C C . ASN A 1 82 ? -12.659 7.164 27.171 1.00 81.38 82 ASN A C 1
ATOM 652 O O . ASN A 1 82 ? -13.269 7.317 28.231 1.00 81.38 82 ASN A O 1
ATOM 656 N N . LYS A 1 83 ? -12.787 6.073 26.412 1.00 78.00 83 LYS A N 1
ATOM 657 C CA . LYS A 1 83 ? -13.735 4.985 26.676 1.00 78.00 83 LYS A CA 1
ATOM 658 C C . LYS A 1 83 ? -13.635 4.389 28.081 1.00 78.00 83 LYS A C 1
ATOM 660 O O . LYS A 1 83 ? -14.655 4.006 28.648 1.00 78.00 83 LYS A O 1
ATOM 665 N N . GLN A 1 84 ? -12.436 4.336 28.668 1.00 75.62 84 GLN A N 1
ATOM 666 C CA . GLN A 1 84 ? -12.268 3.882 30.052 1.00 75.62 84 GLN A CA 1
ATOM 667 C C . GLN A 1 84 ? -12.931 4.840 31.040 1.00 75.62 84 GLN A C 1
ATOM 669 O O . GLN A 1 84 ? -13.701 4.399 31.889 1.00 75.62 84 GLN A O 1
ATOM 674 N N . ALA A 1 85 ? -12.682 6.148 30.917 1.00 81.94 85 ALA A N 1
ATOM 675 C CA . ALA A 1 85 ? -13.310 7.131 31.793 1.00 81.94 85 ALA A CA 1
ATOM 676 C C . ALA A 1 85 ? -14.837 7.128 31.645 1.00 81.94 85 ALA A C 1
ATOM 678 O O . ALA A 1 85 ? -15.538 7.193 32.654 1.00 81.94 85 ALA A O 1
ATOM 679 N N . THR A 1 86 ? -15.353 6.981 30.422 1.00 85.81 86 THR A N 1
ATOM 680 C CA . THR A 1 86 ? -16.797 6.873 30.174 1.00 85.81 86 THR A CA 1
ATOM 681 C C . THR A 1 86 ? -17.383 5.600 30.770 1.00 85.81 86 THR A C 1
ATOM 683 O O . THR A 1 86 ? -18.376 5.680 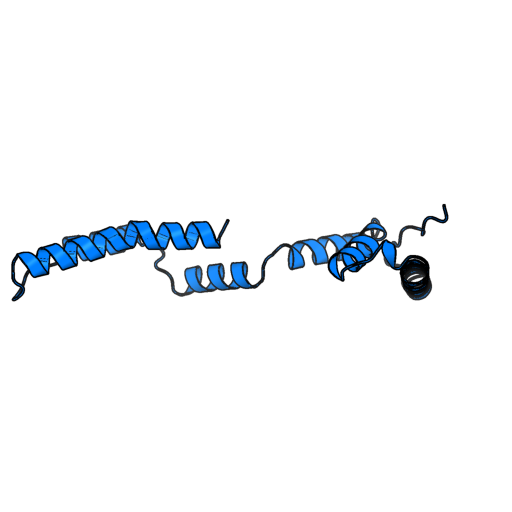31.481 1.00 85.81 86 THR A O 1
ATOM 686 N N . THR A 1 87 ? -16.742 4.443 30.585 1.00 85.06 87 THR A N 1
ATOM 687 C CA . THR A 1 87 ? -17.208 3.171 31.171 1.00 85.06 87 THR A CA 1
ATOM 688 C C . THR A 1 87 ? -17.203 3.239 32.703 1.00 85.06 87 THR A C 1
ATOM 690 O O . THR A 1 87 ? -18.165 2.833 33.350 1.00 85.06 87 THR A O 1
ATOM 693 N N . ILE A 1 88 ? -16.160 3.817 33.312 1.00 85.88 88 ILE A N 1
ATOM 694 C CA . ILE A 1 88 ? -16.103 4.052 34.765 1.00 85.88 88 ILE A CA 1
ATOM 695 C C . ILE A 1 88 ? -17.237 4.985 35.204 1.00 85.88 88 ILE A C 1
ATOM 697 O O . ILE A 1 88 ? -17.898 4.723 36.212 1.00 85.88 88 ILE A O 1
ATOM 701 N N . LEU A 1 89 ? -17.490 6.065 34.464 1.00 86.88 89 LEU A N 1
ATOM 702 C CA . LEU A 1 89 ? -18.576 6.991 34.767 1.00 86.88 89 LEU A CA 1
ATOM 703 C C . LEU A 1 89 ? -19.943 6.300 34.667 1.00 86.88 89 LEU A C 1
ATOM 705 O O . LEU A 1 89 ? -20.765 6.441 35.568 1.00 86.88 89 LEU A O 1
ATOM 709 N N . GLU A 1 90 ? -20.183 5.511 33.623 1.00 87.81 90 GLU A N 1
ATOM 710 C CA . GLU A 1 90 ? -21.418 4.744 33.443 1.00 87.81 90 GLU A CA 1
ATOM 711 C C . GLU A 1 90 ? -21.634 3.744 34.583 1.00 87.81 90 GLU A C 1
ATOM 713 O O . GLU A 1 90 ? -22.721 3.691 35.156 1.00 87.81 90 GLU A O 1
ATOM 718 N N . LEU A 1 91 ? -20.595 2.999 34.974 1.00 88.94 91 LEU A N 1
ATOM 719 C CA . LEU A 1 91 ? -20.669 2.038 36.077 1.00 88.94 91 LEU A CA 1
ATOM 720 C C . LEU A 1 91 ? -20.906 2.725 37.429 1.00 88.94 91 LEU A C 1
ATOM 722 O O . LEU A 1 91 ? -21.718 2.254 38.221 1.00 88.94 91 LEU A O 1
ATOM 726 N N . THR A 1 92 ? -20.227 3.843 37.697 1.00 89.75 92 THR A N 1
ATOM 727 C CA . THR A 1 92 ? -20.341 4.570 38.978 1.00 89.75 92 THR A CA 1
ATOM 728 C C . THR A 1 92 ? -21.647 5.348 39.112 1.00 89.75 92 THR A C 1
ATOM 730 O O . THR A 1 92 ? -22.132 5.554 40.225 1.00 89.75 92 THR A O 1
ATOM 733 N N . THR A 1 93 ? -22.240 5.769 37.995 1.00 90.75 93 THR A N 1
AT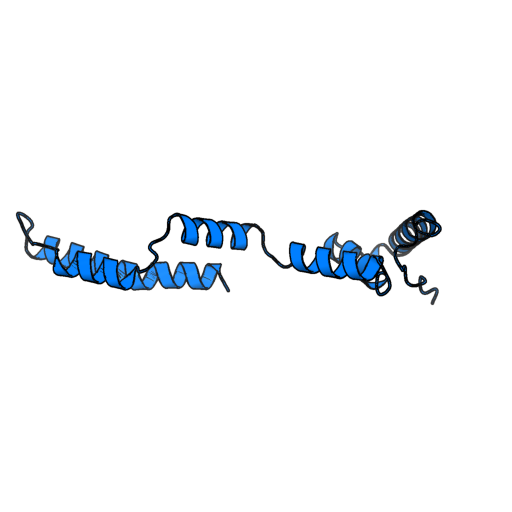OM 734 C CA . THR A 1 93 ? -23.535 6.466 37.977 1.00 90.75 93 THR A CA 1
ATOM 735 C C . THR A 1 93 ? -24.726 5.517 37.847 1.00 90.75 93 THR A C 1
ATOM 737 O O . THR A 1 93 ? -25.871 5.947 38.026 1.00 90.75 93 THR A O 1
ATOM 740 N N . MET A 1 94 ? -24.483 4.226 37.597 1.00 90.69 94 MET A N 1
ATOM 741 C CA . MET A 1 94 ? -25.526 3.214 37.500 1.00 90.69 94 MET A CA 1
ATOM 742 C C . MET A 1 94 ? -26.259 3.053 38.837 1.00 90.69 94 MET A C 1
ATOM 744 O O . MET A 1 94 ? -25.663 2.813 39.884 1.00 90.69 94 MET A O 1
ATOM 748 N N . LYS A 1 95 ? -27.589 3.147 38.799 1.00 90.25 95 LYS A N 1
ATOM 749 C CA . LYS A 1 95 ? -28.464 2.913 39.955 1.00 90.25 95 LYS A CA 1
ATOM 750 C C . LYS A 1 95 ? -29.410 1.759 39.654 1.00 90.25 95 LYS A C 1
ATOM 752 O O . LYS A 1 95 ? -29.879 1.623 38.524 1.00 90.25 95 LYS A O 1
ATOM 757 N N . GLN A 1 96 ? -29.719 0.955 40.669 1.00 90.50 96 GLN A N 1
ATOM 758 C CA . GLN A 1 96 ? -30.655 -0.166 40.543 1.00 90.50 96 GLN A CA 1
ATOM 759 C C . GLN A 1 96 ? -32.062 0.301 40.127 1.00 90.50 96 GLN A C 1
ATOM 761 O O . GLN A 1 96 ? -32.657 -0.260 39.208 1.00 90.50 96 GLN A O 1
ATOM 766 N N . GLY A 1 97 ? -32.569 1.381 40.733 1.00 92.31 97 GLY A N 1
ATOM 767 C CA . GLY A 1 97 ? -33.882 1.941 40.404 1.00 92.31 97 GLY A CA 1
ATOM 768 C C . GLY A 1 97 ? -35.011 0.945 40.677 1.00 92.31 97 GLY A C 1
ATOM 769 O O . GLY A 1 97 ? -35.086 0.382 41.763 1.00 92.31 97 GLY A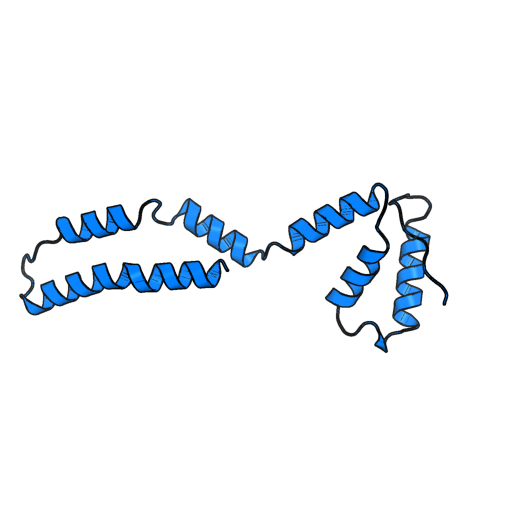 O 1
ATOM 770 N N . THR A 1 98 ? -35.881 0.734 39.688 1.00 92.69 98 THR A N 1
ATOM 771 C CA . THR A 1 98 ? -36.993 -0.232 39.742 1.00 92.69 98 THR A CA 1
ATOM 772 C C . THR A 1 98 ? -36.615 -1.636 39.258 1.00 92.69 98 THR A C 1
ATOM 774 O O . THR A 1 98 ? -37.471 -2.518 39.263 1.00 92.69 98 THR A O 1
ATOM 777 N N . LYS A 1 99 ? -35.365 -1.854 38.822 1.00 93.75 99 LYS A N 1
ATOM 778 C CA . LYS A 1 99 ? -34.885 -3.163 38.358 1.00 93.75 99 LYS A CA 1
ATOM 779 C C . LYS A 1 99 ? -34.738 -4.127 39.531 1.00 93.75 99 LYS A C 1
ATOM 781 O O . LYS A 1 99 ? -34.339 -3.740 40.636 1.00 93.75 99 LYS A O 1
ATOM 786 N N . THR A 1 100 ? -34.983 -5.401 39.265 1.00 94.81 100 THR A N 1
ATOM 787 C CA . THR A 1 100 ? -34.623 -6.480 40.189 1.00 94.81 100 THR A CA 1
ATOM 788 C C . THR A 1 100 ? -33.102 -6.557 40.371 1.00 94.81 100 THR A C 1
ATOM 790 O O . THR A 1 100 ? -32.329 -6.001 39.581 1.00 94.81 100 THR A O 1
ATOM 793 N N . ALA A 1 101 ? -32.657 -7.228 41.436 1.00 91.69 101 ALA A N 1
ATOM 794 C CA . ALA A 1 101 ? -31.232 -7.397 41.708 1.00 91.69 101 ALA A CA 1
ATOM 795 C C . ALA A 1 101 ? -30.528 -8.128 40.551 1.00 91.69 101 ALA A C 1
ATOM 797 O O . ALA A 1 101 ? -29.484 -7.674 40.083 1.00 91.69 101 ALA A O 1
ATOM 798 N N . GLU A 1 102 ? -31.132 -9.198 40.031 1.00 93.56 102 GLU A N 1
ATOM 799 C CA . GLU A 1 102 ? -30.620 -9.950 38.884 1.00 93.56 102 GLU A CA 1
ATOM 800 C C . GLU A 1 102 ? -30.495 -9.087 37.621 1.00 93.56 102 GLU A C 1
ATOM 802 O O . GLU A 1 102 ? -29.442 -9.093 36.978 1.00 93.56 102 GLU A O 1
ATOM 807 N N . GLU A 1 103 ? -31.521 -8.302 37.281 1.00 91.62 103 GLU A N 1
ATOM 808 C CA . GLU A 1 103 ? -31.488 -7.412 36.111 1.00 91.62 103 GLU A CA 1
ATOM 809 C C . GLU A 1 103 ? -30.404 -6.339 36.246 1.00 91.62 103 GLU A C 1
ATOM 811 O O . GLU A 1 103 ? -29.689 -6.040 35.288 1.00 91.62 103 GLU A O 1
ATOM 816 N N . HIS A 1 104 ? -30.245 -5.764 37.440 1.00 91.88 104 HIS A N 1
ATOM 817 C CA . HIS A 1 104 ? -29.205 -4.771 37.687 1.00 91.88 104 HIS A CA 1
ATOM 818 C C . HIS A 1 104 ? -27.799 -5.373 37.555 1.00 91.88 104 HIS A C 1
ATOM 820 O O . HIS A 1 104 ? -26.944 -4.792 36.885 1.00 91.88 104 HIS A O 1
ATOM 826 N N . VAL A 1 105 ? -27.581 -6.572 38.103 1.00 91.38 105 VAL A N 1
ATOM 827 C CA . VAL A 1 105 ? -26.317 -7.312 37.966 1.00 91.38 105 VAL A CA 1
ATOM 828 C C . VAL A 1 105 ? -26.030 -7.664 36.505 1.00 91.38 105 VAL A C 1
ATOM 830 O O . VAL A 1 105 ? -24.879 -7.593 36.072 1.00 91.38 105 VAL A O 1
ATOM 833 N N . GLN A 1 106 ? -27.045 -8.026 35.722 1.00 90.19 106 GLN A N 1
ATOM 834 C CA . GLN A 1 106 ? -26.866 -8.338 34.305 1.00 90.19 106 GLN A CA 1
ATOM 835 C C . GLN A 1 106 ? -26.448 -7.104 33.494 1.00 90.19 106 GLN A C 1
ATOM 837 O O . GLN A 1 106 ? -25.504 -7.190 32.707 1.00 90.19 106 GLN A O 1
ATOM 842 N N . VAL A 1 107 ? -27.090 -5.954 33.720 1.00 87.12 107 VAL A N 1
ATOM 843 C CA . VAL A 1 107 ? -26.730 -4.685 33.061 1.00 87.12 107 VAL A CA 1
ATOM 844 C C . VAL A 1 107 ? -25.315 -4.244 33.450 1.00 87.12 107 VAL A C 1
ATOM 846 O O . VAL A 1 107 ? -24.538 -3.845 32.585 1.00 87.12 107 VAL A O 1
ATOM 849 N N . PHE A 1 108 ? -24.941 -4.390 34.724 1.00 87.56 108 PHE A N 1
ATOM 850 C CA . PHE A 1 108 ? -23.584 -4.105 35.195 1.00 87.56 108 PHE A CA 1
ATOM 851 C C . PHE A 1 108 ? -22.535 -4.972 34.480 1.00 87.56 108 PHE A C 1
ATOM 853 O O . PHE A 1 108 ? -21.531 -4.467 33.976 1.00 87.56 108 PHE A O 1
ATOM 860 N N . LYS A 1 109 ? -22.788 -6.283 34.368 1.00 87.00 109 LYS A N 1
ATOM 861 C CA . LYS A 1 109 ? -21.898 -7.216 33.657 1.00 87.00 109 LYS A CA 1
ATOM 862 C C . LYS A 1 109 ? -21.768 -6.878 32.174 1.00 87.00 109 LYS A C 1
ATOM 864 O O . LYS A 1 109 ? -20.674 -7.010 31.630 1.00 87.00 109 LYS A O 1
ATOM 869 N N . GLN A 1 110 ? -22.852 -6.455 31.523 1.00 84.00 110 GLN A N 1
ATOM 870 C CA . GLN A 1 110 ? -22.828 -6.055 30.114 1.00 84.00 110 GLN A CA 1
ATOM 871 C C . GLN A 1 110 ? -21.953 -4.821 29.886 1.00 84.00 110 GLN A C 1
ATOM 873 O O . GLN A 1 110 ? -21.111 -4.855 28.993 1.00 84.00 110 GLN A O 1
ATOM 878 N N . ALA A 1 111 ? -22.095 -3.786 30.718 1.00 79.81 111 ALA A N 1
ATOM 879 C CA . ALA A 1 111 ? -21.310 -2.557 30.603 1.00 79.81 111 ALA A CA 1
ATOM 880 C C . ALA A 1 111 ? -19.796 -2.818 30.734 1.00 79.81 111 ALA A C 1
ATOM 882 O O . ALA A 1 111 ? -19.018 -2.377 29.894 1.00 79.81 111 ALA A O 1
ATOM 883 N N . TYR A 1 112 ? -19.379 -3.630 31.711 1.00 73.75 112 TYR A N 1
ATOM 884 C CA . TYR A 1 112 ? -17.971 -4.027 31.866 1.00 73.75 112 TYR A CA 1
ATOM 885 C C . TYR A 1 112 ? -17.478 -4.980 30.751 1.00 73.75 112 TYR A C 1
ATOM 887 O O . TYR A 1 112 ? -16.329 -4.902 30.326 1.00 73.75 112 TYR A O 1
ATOM 895 N N . SER A 1 113 ? -18.333 -5.863 30.221 1.00 72.94 113 SER A N 1
ATOM 896 C CA . SER A 1 113 ? -17.931 -6.812 29.161 1.00 72.94 113 SER A CA 1
ATOM 897 C C . SER A 1 113 ? -17.764 -6.153 27.782 1.00 72.94 113 SER A C 1
ATOM 899 O O . SER A 1 113 ? -17.054 -6.688 26.926 1.00 72.94 113 SER A O 1
ATOM 901 N N . MET A 1 114 ? -18.401 -4.999 27.547 1.00 60.53 114 MET A N 1
ATOM 902 C CA . MET A 1 114 ? -18.251 -4.211 26.314 1.00 60.53 114 MET A CA 1
ATOM 903 C C . MET A 1 114 ? -16.852 -3.591 26.169 1.00 60.53 114 MET A C 1
ATOM 905 O O . MET A 1 114 ? -16.398 -3.374 25.043 1.00 60.53 114 MET A O 1
ATOM 909 N N . GLU A 1 115 ? -16.142 -3.365 27.277 1.00 62.69 115 GLU A N 1
ATOM 910 C CA . GLU A 1 115 ? -14.758 -2.883 27.270 1.00 62.69 115 GLU A CA 1
ATOM 911 C C . GLU A 1 115 ? -13.806 -3.907 26.626 1.00 62.69 115 GLU A C 1
ATOM 913 O O . GLU A 1 115 ? -12.942 -3.548 25.829 1.00 62.69 115 GLU A O 1
ATOM 918 N N . ASP A 1 116 ? -13.987 -5.200 26.894 1.00 58.00 116 ASP A N 1
ATOM 919 C CA . ASP A 1 116 ? -13.041 -6.236 26.461 1.00 58.00 116 ASP A CA 1
ATOM 920 C C . ASP A 1 116 ? -13.223 -6.644 24.985 1.00 58.00 116 ASP A C 1
ATOM 922 O O . ASP A 1 116 ? -12.249 -6.857 24.262 1.00 58.00 116 ASP A O 1
ATOM 926 N N . GLN A 1 117 ? -14.461 -6.727 24.487 1.00 59.34 117 GLN A N 1
ATOM 927 C CA . GLN A 1 117 ? -14.723 -7.220 23.126 1.00 59.34 117 GLN A CA 1
ATOM 928 C C . GLN A 1 117 ? -14.506 -6.172 22.034 1.00 59.34 117 GLN A C 1
ATOM 930 O O . GLN A 1 117 ? -14.012 -6.492 20.951 1.00 59.34 117 GLN A O 1
ATOM 935 N N . ASP A 1 118 ? -14.875 -4.925 22.297 1.00 58.94 118 ASP A N 1
ATOM 936 C CA . ASP A 1 118 ? -14.861 -3.871 21.286 1.00 58.94 118 ASP A CA 1
ATOM 937 C C . ASP A 1 118 ? -13.436 -3.335 21.065 1.00 58.94 118 ASP A C 1
ATOM 939 O O . ASP A 1 118 ? -13.007 -3.103 19.937 1.00 58.94 118 ASP A O 1
ATOM 943 N N . THR A 1 119 ? -12.637 -3.280 22.135 1.00 57.38 119 THR A N 1
ATOM 944 C CA . THR A 1 119 ? -11.209 -2.933 22.079 1.00 57.38 119 THR A CA 1
ATOM 945 C C . THR A 1 119 ? -10.404 -4.007 21.339 1.00 57.38 119 THR A C 1
ATOM 947 O O . THR A 1 119 ? -9.537 -3.681 20.529 1.00 57.38 119 THR A O 1
ATOM 950 N N . LYS A 1 120 ? -10.746 -5.293 21.520 1.00 58.16 120 LYS A N 1
ATOM 951 C CA . LYS A 1 120 ? -10.167 -6.405 20.744 1.00 58.16 120 LYS A CA 1
ATOM 952 C C . LYS A 1 120 ? -10.535 -6.332 19.262 1.00 58.16 120 LYS A C 1
ATOM 954 O O . LYS A 1 120 ? -9.669 -6.545 18.419 1.00 58.16 120 LYS A O 1
ATOM 959 N N . ARG A 1 121 ? -11.787 -6.005 18.925 1.00 60.50 121 ARG A N 1
ATOM 960 C CA . ARG A 1 121 ? -12.234 -5.851 17.527 1.00 60.50 121 ARG A CA 1
ATOM 961 C C . ARG A 1 121 ? -11.551 -4.683 16.826 1.00 60.50 121 ARG A C 1
ATOM 963 O O . ARG A 1 121 ? -11.094 -4.845 15.698 1.00 60.50 121 ARG A O 1
ATOM 970 N N . LEU A 1 122 ? -11.429 -3.543 17.503 1.00 58.00 122 LEU A N 1
ATOM 971 C CA . LEU A 1 122 ? -10.712 -2.385 16.975 1.00 58.00 122 LEU A CA 1
ATOM 972 C C . LEU A 1 122 ? -9.229 -2.703 16.766 1.00 58.00 122 LEU A C 1
ATOM 974 O O . LEU A 1 122 ? -8.711 -2.457 15.681 1.00 58.00 122 LEU A O 1
ATOM 978 N N . TRP A 1 123 ? -8.567 -3.348 17.729 1.00 58.09 123 TRP A N 1
ATOM 979 C CA . TRP A 1 123 ? -7.158 -3.727 17.594 1.00 58.09 123 TRP A CA 1
ATOM 980 C C . TRP A 1 123 ? -6.916 -4.706 16.433 1.00 58.09 123 TRP A C 1
ATOM 982 O O . TRP A 1 123 ? -6.004 -4.495 15.639 1.00 58.09 123 TRP A O 1
ATOM 992 N N . VAL A 1 124 ? -7.781 -5.715 16.271 1.00 61.75 124 VAL A N 1
ATOM 993 C CA . VAL A 1 124 ? -7.745 -6.661 15.135 1.00 61.75 124 VAL A CA 1
ATOM 994 C C . VAL A 1 124 ? -8.041 -5.975 13.796 1.00 61.75 124 VAL A C 1
ATOM 996 O O . VAL A 1 124 ? -7.526 -6.391 12.769 1.00 61.75 124 VAL A O 1
ATOM 999 N N . SER A 1 125 ? -8.856 -4.919 13.774 1.00 57.78 125 SER A N 1
ATOM 1000 C CA . SER A 1 125 ? -9.118 -4.157 12.542 1.00 57.78 125 SER A CA 1
ATOM 1001 C C . SER A 1 125 ? -7.977 -3.203 12.161 1.00 57.78 125 SER A C 1
ATOM 1003 O O . SER A 1 125 ? -7.850 -2.813 10.999 1.00 57.78 125 SER A O 1
ATOM 1005 N N . MET A 1 126 ? -7.146 -2.822 13.135 1.00 57.34 126 MET A N 1
ATOM 1006 C CA . MET A 1 126 ? -6.070 -1.846 12.968 1.00 57.34 126 MET A CA 1
ATOM 1007 C C . MET A 1 126 ? -4.713 -2.497 12.653 1.00 57.34 126 MET A C 1
ATOM 1009 O O . MET A 1 126 ? -3.939 -1.893 11.906 1.00 57.34 126 MET A O 1
ATOM 1013 N N . ASN A 1 127 ? -4.449 -3.719 13.137 1.00 48.53 127 ASN A N 1
ATOM 1014 C CA . ASN A 1 127 ? -3.255 -4.521 12.818 1.00 48.53 127 ASN A CA 1
ATOM 1015 C C . ASN A 1 127 ? -3.545 -5.529 11.706 1.00 48.53 127 ASN A C 1
ATOM 1017 O O . ASN A 1 127 ? -2.960 -5.371 10.610 1.00 48.53 127 ASN A O 1
#

Radius of gyration: 27.11 Å; Cα contacts (8 Å, |Δi|>4): 63; chains: 1; bounding box: 56×30×67 Å